Protein AF-A0A0G0FCS0-F1 (afdb_monomer)

Organism: NCBI:txid1618417

Radius of gyration: 14.49 Å; Cα contacts (8 Å, |Δi|>4): 51; chains: 1; bounding box: 33×32×36 Å

pLDDT: mean 86.74, std 11.94, range [39.34, 96.75]

Sequence (100 aa):
MFHLLLFLIFGIKLKEISTVSLWRKYVLDTLEITAYPRSVMILPELVYKSIKKNYKFIQVPIGWEERKAGEAKGRVDILLILITIFNMIKFRLSLTGSKV

Solvent-accessible surface area (backbone atoms only — not comparable to full-atom values): 6732 Å² total; per-residue (Å²): 109,71,65,57,51,40,28,75,73,71,65,47,83,68,92,75,83,88,76,92,85,88,77,61,67,70,62,57,78,74,51,91,82,83,50,58,87,81,32,82,35,54,61,58,51,53,52,50,53,36,51,76,70,67,56,88,85,84,87,76,92,73,82,91,71,83,72,93,66,80,80,73,92,76,81,83,53,69,64,47,51,52,47,28,53,51,49,51,52,52,51,53,51,52,61,68,69,52,70,129

Secondary structure (DSSP, 8-state):
-HHHHHHHHH----S--SS-----HHHHHT------TTSTTHHHHHHHHHHHTT-------------SS---TTSS-HHHHHHHHHHHHHHHHHHHHS--

Structure (mmCIF, N/CA/C/O backbone):
data_AF-A0A0G0FCS0-F1
#
_entry.id   AF-A0A0G0FCS0-F1
#
loop_
_atom_site.group_PDB
_atom_site.id
_atom_site.type_symbol
_atom_site.label_atom_id
_atom_site.label_alt_id
_atom_site.label_comp_id
_atom_site.label_asym_id
_atom_site.label_entity_id
_atom_site.label_seq_id
_atom_site.pdbx_PDB_ins_code
_atom_site.Cartn_x
_atom_site.Cartn_y
_atom_site.Cartn_z
_atom_site.occupancy
_atom_site.B_iso_or_equiv
_atom_site.auth_seq_id
_atom_site.auth_comp_id
_atom_site.auth_asym_id
_atom_site.auth_atom_id
_atom_site.pdbx_PDB_model_num
ATOM 1 N N . MET A 1 1 ? 16.266 -3.957 1.663 1.00 77.69 1 MET A N 1
ATOM 2 C CA . MET A 1 1 ? 16.071 -2.616 2.268 1.00 77.69 1 MET A CA 1
ATOM 3 C C . MET A 1 1 ? 14.600 -2.207 2.320 1.00 77.69 1 MET A C 1
ATOM 5 O O . MET A 1 1 ? 14.122 -1.921 3.405 1.00 77.69 1 MET A O 1
ATOM 9 N N . PHE A 1 2 ? 13.864 -2.208 1.201 1.00 87.06 2 PHE A N 1
ATOM 10 C CA . PHE A 1 2 ? 12.459 -1.768 1.160 1.00 87.06 2 PHE A CA 1
ATOM 11 C C . PHE A 1 2 ? 11.543 -2.481 2.175 1.00 87.06 2 PHE A C 1
ATOM 13 O O . PHE A 1 2 ? 10.932 -1.820 3.006 1.00 87.06 2 PHE A O 1
ATOM 20 N N . HIS A 1 3 ? 11.515 -3.817 2.201 1.00 90.88 3 HIS A N 1
ATOM 21 C CA . HIS A 1 3 ? 10.680 -4.581 3.146 1.00 90.88 3 HIS A CA 1
ATOM 22 C C . HIS A 1 3 ? 11.075 -4.381 4.607 1.00 90.88 3 HIS A C 1
ATOM 24 O O . HIS A 1 3 ? 10.212 -4.396 5.477 1.00 90.88 3 HIS A O 1
ATOM 30 N N . LEU A 1 4 ? 12.360 -4.128 4.877 1.00 91.62 4 LEU A N 1
ATOM 31 C CA . LEU A 1 4 ? 12.822 -3.774 6.218 1.00 91.62 4 LEU A CA 1
ATOM 32 C C . LEU A 1 4 ? 12.208 -2.441 6.667 1.00 91.62 4 LEU A C 1
ATOM 34 O O . LEU A 1 4 ? 11.701 -2.355 7.779 1.00 91.62 4 LEU A O 1
ATOM 38 N N . LEU A 1 5 ? 12.180 -1.427 5.794 1.00 92.50 5 LEU A N 1
ATOM 39 C CA . LEU A 1 5 ? 11.512 -0.155 6.090 1.00 92.50 5 LEU A CA 1
ATOM 40 C C . LEU A 1 5 ? 10.013 -0.353 6.330 1.00 92.50 5 LEU A C 1
ATOM 42 O O . LEU A 1 5 ? 9.467 0.216 7.269 1.00 92.50 5 LEU A O 1
ATOM 46 N N . LEU A 1 6 ? 9.349 -1.199 5.541 1.00 94.12 6 LEU A N 1
ATOM 47 C CA . LEU A 1 6 ? 7.931 -1.501 5.744 1.00 94.12 6 LEU A CA 1
ATOM 48 C C . LEU A 1 6 ? 7.657 -2.208 7.073 1.00 94.12 6 LEU A C 1
ATOM 50 O O . LEU A 1 6 ? 6.667 -1.909 7.742 1.00 94.12 6 LEU A O 1
ATOM 54 N N . PHE A 1 7 ? 8.540 -3.117 7.478 1.00 95.19 7 PHE A N 1
ATOM 55 C CA . PHE A 1 7 ? 8.463 -3.755 8.783 1.00 95.19 7 PHE A CA 1
ATOM 56 C C . PHE A 1 7 ? 8.644 -2.734 9.913 1.00 95.19 7 PHE A C 1
ATOM 58 O O . PHE A 1 7 ? 7.798 -2.659 10.800 1.00 95.19 7 PHE A O 1
ATOM 65 N N . LEU A 1 8 ? 9.687 -1.901 9.855 1.00 94.19 8 LEU A N 1
ATOM 66 C CA . LEU A 1 8 ? 9.987 -0.919 10.902 1.00 94.19 8 LEU A CA 1
ATOM 67 C C . LEU A 1 8 ? 8.917 0.180 11.003 1.00 94.19 8 LEU A C 1
ATOM 69 O O . LEU A 1 8 ? 8.486 0.530 12.099 1.00 94.19 8 LEU A O 1
ATOM 73 N N . ILE A 1 9 ? 8.464 0.714 9.865 1.00 93.69 9 ILE A N 1
ATOM 74 C CA . ILE A 1 9 ? 7.549 1.863 9.817 1.00 93.69 9 ILE A CA 1
ATOM 75 C C . ILE A 1 9 ? 6.091 1.432 9.930 1.00 93.69 9 ILE A C 1
ATOM 77 O O . ILE A 1 9 ? 5.294 2.186 10.476 1.00 93.69 9 ILE A O 1
ATOM 81 N N . PHE A 1 10 ? 5.696 0.259 9.434 1.00 94.38 10 PHE A N 1
ATOM 82 C CA . PHE A 1 10 ? 4.283 -0.141 9.368 1.00 94.38 10 PHE A CA 1
ATOM 83 C C . PHE A 1 10 ? 3.970 -1.459 10.082 1.00 94.38 10 PHE A C 1
ATOM 85 O O . PHE A 1 10 ? 2.795 -1.791 10.237 1.00 94.38 10 PHE A O 1
ATOM 92 N N . GLY A 1 11 ? 4.981 -2.203 10.539 1.00 94.56 11 GLY A N 1
ATOM 93 C CA . GLY A 1 11 ? 4.793 -3.521 11.150 1.00 94.56 11 GLY A CA 1
ATOM 94 C C . GLY A 1 11 ? 4.381 -4.604 10.149 1.00 94.56 11 GLY A C 1
ATOM 95 O O . GLY A 1 11 ? 3.841 -5.633 10.556 1.00 94.56 11 GLY A O 1
ATOM 96 N N . ILE A 1 12 ? 4.592 -4.388 8.845 1.00 94.94 12 ILE A N 1
ATOM 97 C CA . ILE A 1 12 ? 4.242 -5.362 7.803 1.00 94.94 12 ILE A CA 1
ATOM 98 C C . ILE A 1 12 ? 5.231 -6.531 7.874 1.00 94.94 12 ILE A C 1
ATOM 100 O O . ILE A 1 12 ? 6.422 -6.359 7.636 1.00 94.94 12 ILE A O 1
ATOM 104 N N . LYS A 1 13 ? 4.728 -7.729 8.198 1.00 94.38 13 LYS A N 1
ATOM 105 C CA . LYS A 1 13 ? 5.525 -8.964 8.360 1.00 94.38 13 LYS A CA 1
ATOM 106 C C . LYS A 1 13 ? 5.510 -9.882 7.128 1.00 94.38 13 LYS A C 1
ATOM 108 O O . LYS A 1 13 ? 5.915 -11.039 7.215 1.00 94.38 13 LYS A O 1
ATOM 113 N N . LEU A 1 14 ? 4.995 -9.404 5.996 1.00 92.50 14 LEU A N 1
ATOM 114 C CA . LEU A 1 14 ? 5.002 -10.159 4.743 1.00 92.50 14 LEU A CA 1
ATOM 115 C C . LEU A 1 14 ? 6.427 -10.200 4.179 1.00 92.50 14 LEU A C 1
ATOM 117 O O . LEU A 1 14 ? 7.096 -9.171 4.117 1.00 92.50 14 LEU A O 1
ATOM 121 N N . LYS A 1 15 ? 6.880 -11.391 3.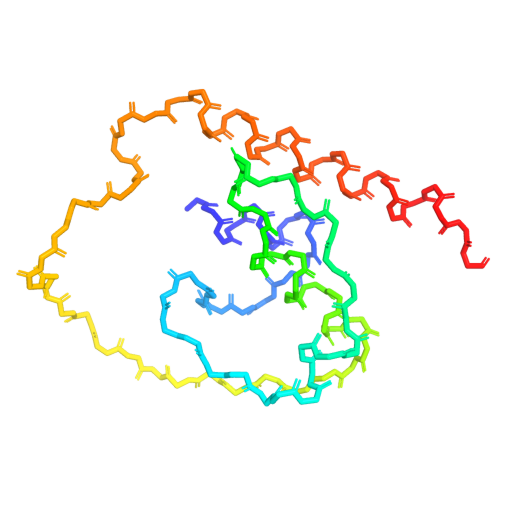777 1.00 90.00 15 LYS A N 1
ATOM 122 C CA . LYS A 1 15 ? 8.229 -11.638 3.250 1.00 90.00 15 LYS A CA 1
ATOM 123 C C . LYS A 1 15 ? 8.462 -10.901 1.936 1.00 90.00 15 LYS A C 1
ATOM 125 O O . LYS A 1 15 ? 9.546 -10.379 1.720 1.00 90.00 15 LYS A O 1
ATOM 130 N N . GLU A 1 16 ? 7.442 -10.850 1.083 1.00 88.75 16 GLU A N 1
ATOM 131 C CA . GLU A 1 16 ? 7.489 -10.198 -0.221 1.00 88.75 16 GLU A CA 1
ATOM 132 C C . GLU A 1 16 ? 6.121 -9.578 -0.552 1.00 88.75 16 GLU A C 1
ATOM 134 O O . GLU A 1 16 ? 5.086 -10.189 -0.292 1.00 88.75 16 GLU A O 1
ATOM 139 N N . ILE A 1 17 ? 6.116 -8.360 -1.104 1.00 89.62 17 ILE A N 1
ATOM 140 C CA . ILE A 1 17 ? 4.904 -7.634 -1.538 1.00 89.62 17 ILE A CA 1
ATOM 141 C C . ILE A 1 17 ? 5.091 -6.861 -2.858 1.00 89.62 17 ILE A C 1
ATOM 143 O O . ILE A 1 17 ? 4.159 -6.229 -3.342 1.00 89.62 17 ILE A O 1
ATOM 147 N N . SER A 1 18 ? 6.305 -6.852 -3.408 1.00 84.56 18 SER A N 1
ATOM 148 C CA . SER A 1 18 ? 6.773 -6.015 -4.521 1.00 84.56 18 SER A CA 1
ATOM 149 C C . SER A 1 18 ? 7.040 -6.807 -5.808 1.00 84.56 18 SER A C 1
ATOM 151 O O . SER A 1 18 ? 7.635 -6.287 -6.751 1.00 84.56 18 SER A O 1
ATOM 153 N N . THR A 1 19 ? 6.597 -8.065 -5.847 1.00 81.81 19 THR A N 1
ATOM 154 C CA . THR A 1 19 ? 6.709 -8.965 -6.999 1.00 81.81 19 THR A CA 1
ATOM 155 C C . THR A 1 19 ? 5.319 -9.270 -7.567 1.00 81.81 19 THR A C 1
ATOM 157 O O . THR A 1 19 ? 4.626 -8.366 -8.031 1.00 81.81 19 THR A O 1
ATOM 160 N N . VAL A 1 20 ? 4.897 -10.532 -7.533 1.00 84.50 20 VAL A N 1
ATOM 161 C CA . VAL A 1 20 ? 3.600 -10.999 -8.010 1.00 84.50 20 VAL A CA 1
ATOM 162 C C . VAL A 1 20 ? 2.628 -10.996 -6.839 1.00 84.50 20 VAL A C 1
ATOM 164 O O . VAL A 1 20 ? 2.902 -11.568 -5.786 1.00 84.50 20 VAL A O 1
ATOM 167 N N . SER A 1 21 ? 1.474 -10.361 -7.023 1.00 91.00 21 SER A N 1
ATOM 168 C CA . SER A 1 21 ? 0.388 -10.404 -6.049 1.00 91.00 21 SER A CA 1
ATOM 169 C C . SER A 1 21 ? -0.946 -10.583 -6.758 1.00 91.00 21 SER A C 1
ATOM 171 O O . SER A 1 21 ? -1.165 -10.057 -7.848 1.00 91.00 21 SER A O 1
ATOM 173 N N . LEU A 1 22 ? -1.830 -11.353 -6.131 1.00 93.69 22 LEU A N 1
ATOM 174 C CA . LEU A 1 22 ? -3.202 -11.542 -6.574 1.00 93.69 22 LEU A CA 1
ATOM 1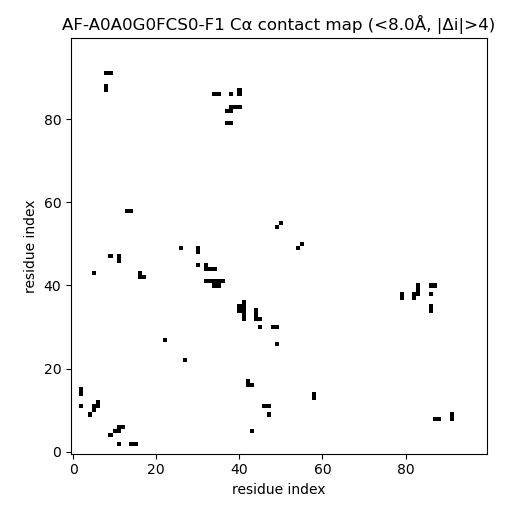75 C C . LEU A 1 22 ? -4.123 -10.979 -5.504 1.00 93.69 22 LEU A C 1
ATOM 177 O O . LEU A 1 22 ? -4.020 -11.330 -4.328 1.00 93.69 22 LEU A O 1
ATOM 181 N N . TRP A 1 23 ? -5.034 -10.115 -5.932 1.00 94.94 23 TRP A N 1
ATOM 182 C CA . TRP A 1 23 ? -5.987 -9.451 -5.060 1.00 94.94 23 TRP A CA 1
ATOM 183 C C . TRP A 1 23 ? -7.396 -9.820 -5.484 1.00 94.94 23 TRP A C 1
ATOM 185 O O . TRP A 1 23 ? -7.724 -9.847 -6.670 1.00 94.94 23 TRP A O 1
ATOM 195 N N . ARG A 1 24 ? -8.258 -10.087 -4.503 1.00 96.06 24 ARG A N 1
ATOM 196 C CA . ARG A 1 24 ? -9.690 -10.194 -4.779 1.00 96.06 24 ARG A CA 1
ATOM 197 C C . ARG A 1 24 ? -10.216 -8.800 -5.097 1.00 96.06 24 ARG A C 1
ATOM 199 O O . ARG A 1 24 ? -9.923 -7.865 -4.358 1.00 96.06 24 ARG A O 1
ATOM 206 N N . LYS A 1 25 ? -11.026 -8.679 -6.150 1.00 96.00 25 LYS A N 1
ATOM 207 C CA . LYS A 1 25 ? -11.554 -7.388 -6.612 1.00 96.00 25 LYS A CA 1
ATOM 208 C C . LYS A 1 25 ? -12.217 -6.582 -5.487 1.00 96.00 25 LYS A C 1
ATOM 210 O O . LYS A 1 25 ? -11.862 -5.430 -5.286 1.00 96.00 25 LYS A O 1
ATOM 215 N N . TYR A 1 26 ? -13.053 -7.221 -4.666 1.00 95.88 26 TYR A N 1
ATOM 216 C CA . TYR A 1 26 ? -13.722 -6.540 -3.550 1.00 95.88 26 TYR A CA 1
ATOM 217 C C . TYR A 1 26 ? -12.752 -5.947 -2.508 1.00 95.88 26 TYR A C 1
ATOM 219 O O . TYR A 1 26 ? -13.089 -4.985 -1.825 1.00 95.88 26 TYR A O 1
ATOM 227 N N . VAL A 1 27 ? -11.542 -6.501 -2.348 1.00 95.31 27 VAL A N 1
ATOM 228 C CA . VAL A 1 27 ? -10.540 -5.923 -1.438 1.00 95.31 27 VAL A CA 1
ATOM 229 C C . VAL A 1 27 ? -10.071 -4.580 -1.985 1.00 95.31 27 VAL A C 1
ATOM 231 O O . VAL A 1 27 ? -9.978 -3.622 -1.227 1.00 95.31 27 VAL A O 1
ATOM 234 N N . LEU A 1 28 ? -9.836 -4.501 -3.296 1.00 94.94 28 LEU A N 1
ATOM 235 C CA . LEU A 1 28 ? -9.428 -3.269 -3.968 1.00 94.94 28 LEU A CA 1
ATOM 236 C C . LEU A 1 28 ? -10.550 -2.225 -3.933 1.00 94.94 28 LEU A C 1
ATOM 238 O O . LEU A 1 28 ? -10.304 -1.084 -3.563 1.00 94.94 28 LEU A O 1
ATOM 242 N N . ASP A 1 29 ? -11.787 -2.638 -4.217 1.00 95.19 29 ASP A N 1
ATOM 243 C CA . ASP A 1 29 ? -12.946 -1.735 -4.269 1.00 95.19 29 ASP A CA 1
ATOM 244 C C . ASP A 1 29 ? -13.300 -1.130 -2.893 1.00 95.19 29 ASP A C 1
ATOM 246 O O . ASP A 1 29 ? -13.944 -0.089 -2.809 1.00 95.19 29 ASP A O 1
ATOM 250 N N . THR A 1 30 ? -12.880 -1.767 -1.793 1.00 94.81 30 THR A N 1
ATOM 251 C CA . THR A 1 30 ? -13.176 -1.308 -0.420 1.00 94.81 30 THR A CA 1
ATOM 252 C C . THR A 1 30 ? -12.084 -0.432 0.192 1.00 94.81 30 THR A C 1
ATOM 254 O O . THR A 1 30 ? -12.219 -0.009 1.349 1.00 94.81 30 THR A O 1
ATOM 257 N N . LEU A 1 31 ? -10.980 -0.201 -0.518 1.00 93.75 31 LEU A N 1
ATOM 258 C CA . LEU A 1 31 ? -9.810 0.499 -0.005 1.00 93.75 31 LEU A CA 1
ATOM 259 C C . LEU A 1 31 ? -9.504 1.715 -0.869 1.00 93.75 31 LEU A C 1
ATOM 261 O O . LEU A 1 31 ? -9.036 1.599 -1.994 1.00 93.75 31 LEU A O 1
ATOM 265 N N . GLU A 1 32 ? -9.698 2.899 -0.300 1.00 93.44 32 GLU A N 1
ATOM 266 C CA . GLU A 1 32 ? -9.218 4.126 -0.920 1.00 93.44 32 GLU A CA 1
ATOM 267 C C . GLU A 1 32 ? -7.695 4.213 -0.771 1.00 93.44 32 GLU A C 1
ATOM 269 O O . GLU A 1 32 ? -7.172 4.077 0.341 1.00 93.44 32 GLU A O 1
ATOM 274 N N . ILE A 1 33 ? -6.983 4.438 -1.875 1.00 92.94 33 ILE A N 1
ATOM 275 C CA . ILE A 1 33 ? -5.528 4.614 -1.898 1.00 92.94 33 ILE A CA 1
ATOM 276 C C . ILE A 1 33 ? -5.214 6.073 -2.206 1.00 92.94 33 ILE A C 1
ATOM 278 O O . ILE A 1 33 ? -5.600 6.600 -3.243 1.00 92.94 33 ILE A O 1
ATOM 282 N N . THR A 1 34 ? -4.476 6.702 -1.299 1.00 91.88 34 THR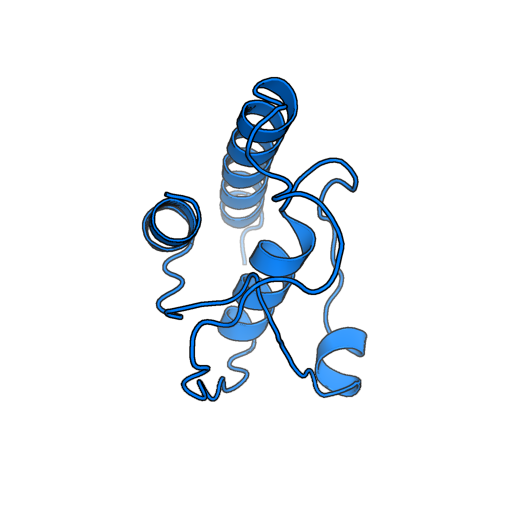 A N 1
ATOM 283 C CA . THR A 1 34 ? -4.097 8.123 -1.349 1.00 91.88 34 THR A CA 1
ATOM 284 C C . THR A 1 34 ? -2.607 8.323 -1.643 1.00 91.88 34 THR A C 1
ATOM 286 O O . THR A 1 34 ? -2.097 9.445 -1.602 1.00 91.88 34 THR A O 1
ATOM 289 N N . ALA A 1 35 ? -1.898 7.231 -1.940 1.00 89.88 35 ALA A N 1
ATOM 290 C CA . ALA A 1 35 ? -0.467 7.209 -2.178 1.00 89.88 35 ALA A CA 1
ATOM 291 C C . ALA A 1 35 ? -0.071 8.175 -3.295 1.00 89.88 35 ALA A C 1
ATOM 293 O O . ALA A 1 35 ? -0.678 8.215 -4.366 1.00 89.88 35 ALA A O 1
ATOM 294 N N . TYR A 1 36 ? 1.022 8.904 -3.072 1.00 85.44 36 TYR A N 1
ATOM 295 C CA . TYR A 1 36 ? 1.561 9.804 -4.078 1.00 85.44 36 TYR A CA 1
ATOM 296 C C . TYR A 1 36 ? 2.021 9.013 -5.324 1.00 85.44 36 TYR A C 1
ATOM 298 O O . TYR A 1 36 ? 2.888 8.141 -5.183 1.00 85.44 36 TYR A O 1
ATOM 306 N N . PRO A 1 37 ? 1.521 9.318 -6.542 1.00 79.88 37 PRO A N 1
ATOM 307 C CA . PRO A 1 37 ? 1.759 8.494 -7.735 1.00 79.88 37 PRO A CA 1
ATOM 308 C C . PRO A 1 37 ? 3.227 8.336 -8.151 1.00 79.88 37 PRO A C 1
ATOM 310 O O . PRO A 1 37 ? 3.581 7.344 -8.779 1.00 79.88 37 PRO A O 1
ATOM 313 N N . ARG A 1 38 ? 4.101 9.293 -7.800 1.00 80.94 38 ARG A N 1
ATOM 314 C CA . ARG A 1 38 ? 5.547 9.229 -8.100 1.00 80.94 38 ARG A CA 1
ATOM 315 C C . ARG A 1 38 ? 6.373 8.632 -6.956 1.00 80.94 38 ARG A C 1
ATOM 317 O O . ARG A 1 38 ? 7.552 8.934 -6.815 1.00 80.94 38 ARG A O 1
ATOM 324 N N . SER A 1 39 ? 5.751 7.825 -6.105 1.00 84.00 39 SER A N 1
ATOM 325 C CA . SER A 1 39 ? 6.420 7.091 -5.032 1.00 84.00 39 SER A CA 1
ATOM 326 C C . SER A 1 39 ? 6.059 5.613 -5.100 1.00 84.00 39 SER A C 1
ATOM 328 O O . SER A 1 39 ? 5.030 5.233 -5.658 1.00 84.00 39 SER A O 1
ATOM 330 N N . VAL A 1 40 ? 6.870 4.761 -4.477 1.00 88.50 40 VAL A N 1
ATOM 331 C CA . VAL A 1 40 ? 6.606 3.314 -4.423 1.00 88.50 40 VAL A CA 1
ATOM 332 C C . VAL A 1 40 ? 5.660 2.972 -3.254 1.00 88.50 40 VAL A C 1
ATOM 334 O O . VAL A 1 40 ? 5.878 2.008 -2.528 1.00 88.50 40 VAL A O 1
ATOM 337 N N . MET A 1 41 ? 4.621 3.789 -3.028 1.00 92.44 41 MET A N 1
ATOM 338 C CA . MET A 1 41 ? 3.742 3.701 -1.846 1.00 92.44 41 MET A CA 1
ATOM 339 C C . MET A 1 41 ? 2.380 3.056 -2.082 1.00 92.44 41 MET A C 1
ATOM 341 O O . MET A 1 41 ? 1.748 2.655 -1.109 1.00 92.44 41 MET A O 1
ATOM 345 N N . ILE A 1 42 ? 1.946 2.893 -3.335 1.00 92.31 42 ILE A N 1
ATOM 346 C CA . ILE A 1 42 ? 0.631 2.311 -3.652 1.00 92.31 42 ILE A CA 1
ATOM 347 C C . ILE A 1 42 ? 0.471 0.927 -3.002 1.00 92.31 42 ILE A C 1
ATOM 349 O O . ILE A 1 42 ? -0.483 0.694 -2.263 1.00 92.31 42 ILE A O 1
ATOM 353 N N . LEU A 1 43 ? 1.430 0.019 -3.226 1.00 92.12 43 LEU A N 1
ATOM 354 C CA . LEU A 1 43 ? 1.396 -1.332 -2.653 1.00 92.12 43 LEU A CA 1
ATOM 355 C C . LEU A 1 43 ? 1.566 -1.339 -1.121 1.00 92.12 43 LEU A C 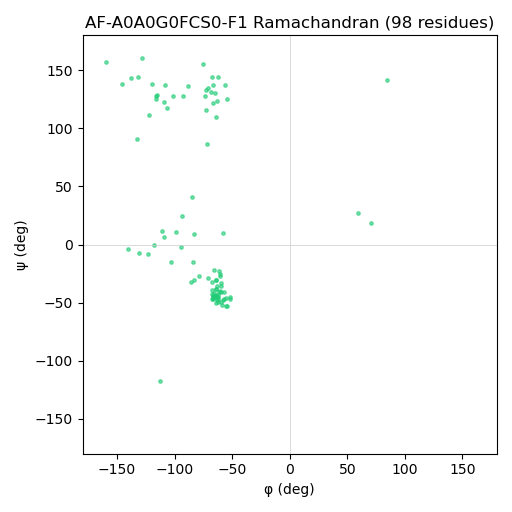1
ATOM 357 O O . LEU A 1 43 ? 0.760 -1.993 -0.459 1.00 92.12 43 LEU A O 1
ATOM 361 N N . PRO A 1 44 ? 2.540 -0.620 -0.524 1.00 93.81 44 PRO A N 1
ATOM 362 C CA . PRO A 1 44 ? 2.622 -0.471 0.929 1.00 93.81 44 PRO A CA 1
ATOM 363 C C . PRO A 1 44 ? 1.332 0.007 1.597 1.00 93.81 44 PRO A C 1
ATOM 365 O O . PRO A 1 44 ? 0.915 -0.578 2.596 1.00 93.81 44 PRO A O 1
ATOM 368 N N . GLU A 1 45 ? 0.691 1.041 1.050 1.00 95.12 45 GLU A N 1
ATOM 369 C CA . GLU A 1 45 ? -0.556 1.583 1.592 1.00 95.12 45 GLU A CA 1
ATOM 370 C C . GLU A 1 45 ? -1.696 0.570 1.475 1.00 95.12 45 GLU A C 1
ATOM 372 O O . GLU A 1 45 ? -2.400 0.327 2.458 1.00 95.12 45 GLU A O 1
ATOM 377 N N . LEU A 1 46 ? -1.833 -0.075 0.311 1.00 95.38 46 LEU A N 1
ATOM 378 C CA . LEU A 1 46 ? -2.828 -1.120 0.084 1.00 95.38 46 LEU A CA 1
ATOM 379 C C . LEU A 1 46 ? -2.666 -2.277 1.078 1.00 95.38 46 LEU A C 1
ATOM 381 O O . LEU A 1 46 ? -3.640 -2.690 1.711 1.00 95.38 46 LEU A O 1
ATOM 385 N N . VAL A 1 47 ? -1.438 -2.773 1.261 1.00 95.81 47 VAL A N 1
ATOM 386 C CA . VAL A 1 47 ? -1.128 -3.854 2.209 1.00 95.81 47 VAL A CA 1
ATOM 387 C C . VAL A 1 47 ? -1.414 -3.419 3.641 1.00 95.81 47 VAL A C 1
ATOM 389 O O . VAL A 1 47 ? -2.084 -4.143 4.376 1.00 95.81 47 VAL A O 1
ATOM 392 N N . TYR A 1 48 ? -0.956 -2.232 4.039 1.00 95.81 48 TYR A N 1
ATOM 393 C CA . TYR A 1 48 ? -1.183 -1.717 5.385 1.00 95.81 48 TYR A CA 1
ATOM 394 C C . TYR A 1 48 ? -2.676 -1.601 5.706 1.00 95.81 48 TYR A C 1
ATOM 396 O O . TYR A 1 48 ? -3.139 -2.147 6.710 1.00 95.81 48 TYR A O 1
ATOM 404 N N . LYS A 1 49 ? -3.446 -0.936 4.836 1.00 95.94 49 LYS A N 1
ATOM 405 C CA . LYS A 1 49 ? -4.893 -0.765 5.019 1.00 95.94 49 LYS A CA 1
ATOM 406 C C . LYS A 1 49 ? -5.621 -2.109 5.005 1.00 95.94 49 LYS A C 1
ATOM 408 O O . LYS A 1 49 ? -6.538 -2.312 5.798 1.00 95.94 49 LYS A O 1
ATOM 413 N N . SER A 1 50 ? -5.168 -3.056 4.186 1.00 96.44 50 SER A N 1
ATOM 414 C CA . SER A 1 50 ? -5.718 -4.412 4.168 1.00 96.44 50 SER A CA 1
ATOM 415 C C . SER A 1 50 ? -5.500 -5.156 5.486 1.00 96.44 50 SER A C 1
ATOM 417 O O . SER A 1 50 ? -6.432 -5.773 5.999 1.00 96.44 50 SER A O 1
ATOM 419 N N . ILE A 1 51 ? -4.300 -5.054 6.073 1.00 95.75 51 ILE A N 1
ATOM 420 C CA . ILE A 1 51 ? -4.000 -5.616 7.399 1.00 95.75 51 ILE A CA 1
ATOM 421 C C . ILE A 1 51 ? -4.885 -4.960 8.463 1.00 95.75 51 ILE A C 1
ATOM 423 O O . ILE A 1 51 ? -5.446 -5.657 9.303 1.00 95.75 51 ILE A O 1
ATOM 427 N N . LYS A 1 52 ? -5.065 -3.634 8.414 1.00 94.94 52 LYS A N 1
ATOM 428 C CA . LYS A 1 52 ? -5.939 -2.915 9.355 1.00 94.94 52 LYS A CA 1
ATOM 429 C C . LYS A 1 52 ? -7.412 -3.301 9.241 1.00 94.94 52 LYS A C 1
ATOM 431 O O . LYS A 1 52 ? -8.099 -3.307 10.255 1.00 94.94 52 LYS A O 1
ATOM 436 N N . LYS A 1 53 ? -7.877 -3.689 8.050 1.00 95.69 53 LYS A N 1
ATOM 437 C CA . LYS A 1 53 ? -9.209 -4.281 7.837 1.00 95.69 53 LYS A CA 1
ATOM 438 C C . LYS A 1 53 ? -9.273 -5.792 8.118 1.00 95.69 53 LYS A C 1
ATOM 440 O O . LYS A 1 53 ? -10.292 -6.411 7.835 1.00 95.69 53 LYS A O 1
ATOM 445 N N . ASN A 1 54 ? -8.221 -6.392 8.684 1.00 95.62 54 ASN A N 1
ATOM 446 C CA . ASN A 1 54 ? -8.133 -7.821 9.004 1.00 95.62 54 ASN A CA 1
ATOM 447 C C . ASN A 1 54 ? -8.287 -8.762 7.791 1.00 95.62 54 ASN A C 1
ATOM 449 O O . ASN A 1 54 ? -8.688 -9.920 7.942 1.00 95.62 54 ASN A O 1
ATOM 453 N N . TYR A 1 55 ? -7.945 -8.304 6.580 1.00 96.75 55 TYR A N 1
ATOM 454 C CA . TYR A 1 55 ? -7.870 -9.204 5.431 1.00 96.75 55 TYR A CA 1
ATOM 455 C C . TYR A 1 55 ? -6.720 -10.204 5.597 1.00 96.75 55 TYR A C 1
ATOM 457 O O . TYR A 1 55 ? -5.649 -9.890 6.121 1.00 96.75 55 TYR A O 1
ATOM 465 N 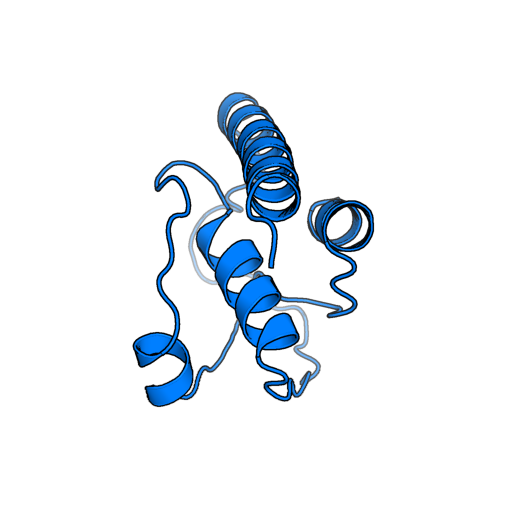N . LYS A 1 56 ? -6.948 -11.435 5.130 1.00 95.00 56 LYS A N 1
ATOM 466 C CA . LYS A 1 56 ? -5.977 -12.528 5.223 1.00 95.00 56 LYS A CA 1
ATOM 467 C C . LYS A 1 56 ? -5.042 -12.526 4.020 1.00 95.00 56 LYS A C 1
ATOM 469 O O . LYS A 1 56 ? -5.489 -12.420 2.881 1.00 95.00 56 LYS A O 1
ATOM 474 N N . PHE A 1 57 ? -3.757 -12.727 4.290 1.00 95.12 57 PHE A N 1
ATOM 475 C CA . PHE A 1 57 ? -2.718 -12.879 3.278 1.00 95.12 57 PHE A CA 1
ATOM 476 C C . PHE A 1 57 ? -2.238 -14.326 3.225 1.00 95.12 57 PHE A C 1
ATOM 478 O O . PHE A 1 57 ? -2.010 -14.946 4.263 1.00 95.12 57 PHE A O 1
ATOM 485 N N . ILE A 1 58 ? -2.047 -14.841 2.013 1.00 94.56 58 ILE A N 1
ATOM 486 C CA . ILE A 1 58 ? -1.403 -16.130 1.755 1.00 94.56 58 ILE A CA 1
ATOM 487 C C . ILE A 1 58 ? -0.111 -15.837 1.000 1.00 94.56 58 ILE A C 1
ATOM 489 O O . ILE A 1 58 ? -0.123 -15.103 0.015 1.00 94.56 58 ILE A O 1
ATOM 493 N N . GLN A 1 59 ? 1.002 -16.385 1.484 1.00 92.81 59 GLN A N 1
ATOM 494 C CA . GLN A 1 59 ? 2.314 -16.224 0.864 1.00 92.81 59 GLN A CA 1
ATOM 495 C C . GLN A 1 59 ? 2.693 -17.529 0.179 1.00 92.81 59 GLN A C 1
ATOM 497 O O . GLN A 1 59 ? 2.839 -18.556 0.839 1.00 92.81 59 GLN A O 1
ATOM 502 N N . VAL A 1 60 ? 2.846 -17.473 -1.138 1.00 90.75 60 VAL A N 1
ATOM 503 C CA . VAL A 1 60 ? 3.299 -18.603 -1.946 1.00 90.75 60 VAL A CA 1
ATOM 504 C C . VAL A 1 60 ? 4.777 -18.377 -2.262 1.00 90.75 60 VAL A C 1
ATOM 506 O O . VAL A 1 60 ? 5.123 -17.280 -2.703 1.00 90.75 60 VAL A O 1
ATOM 509 N N . PRO A 1 61 ? 5.668 -19.350 -2.004 1.00 86.50 61 PRO A N 1
ATOM 510 C CA . PRO A 1 61 ? 7.064 -19.223 -2.394 1.00 86.50 61 PRO A CA 1
ATOM 511 C C . PRO A 1 61 ? 7.160 -19.178 -3.920 1.00 86.50 61 PRO A C 1
ATOM 513 O O . PRO A 1 61 ? 6.589 -20.019 -4.610 1.00 86.50 61 PRO A O 1
ATOM 516 N N . ILE A 1 62 ? 7.884 -18.191 -4.437 1.00 82.19 62 ILE A N 1
ATOM 517 C CA . ILE A 1 62 ? 8.171 -18.052 -5.863 1.00 82.19 62 ILE A CA 1
ATOM 518 C C . ILE A 1 62 ? 9.682 -18.198 -6.015 1.00 82.19 62 ILE A C 1
ATOM 520 O O . ILE A 1 62 ? 10.439 -17.502 -5.335 1.00 82.19 62 ILE A O 1
ATOM 524 N N . GLY A 1 63 ? 10.108 -19.134 -6.864 1.00 83.12 63 GLY A N 1
ATOM 525 C CA . GLY A 1 63 ? 11.512 -19.270 -7.241 1.00 83.12 63 GLY A CA 1
ATOM 526 C C . GLY A 1 63 ? 11.993 -18.006 -7.947 1.00 83.12 63 GLY A C 1
ATOM 527 O O . GLY A 1 63 ? 1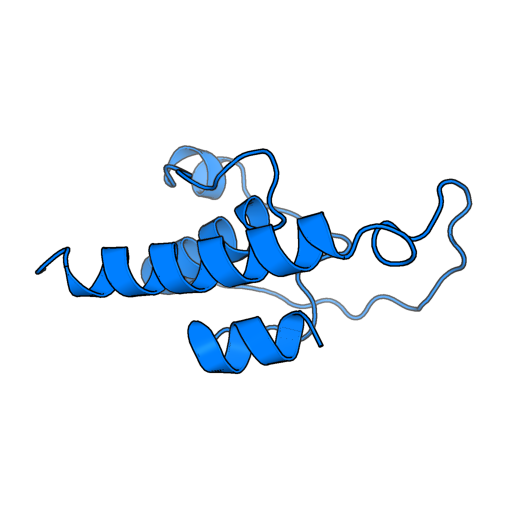1.230 -17.357 -8.662 1.00 83.12 63 GLY A O 1
ATOM 528 N N . TRP A 1 64 ? 13.245 -17.625 -7.714 1.00 81.06 64 TRP A N 1
ATOM 529 C CA . TRP A 1 64 ? 13.829 -16.531 -8.475 1.00 81.06 64 TRP A CA 1
ATOM 530 C C . TRP A 1 64 ? 14.013 -16.973 -9.927 1.00 81.06 64 TRP A C 1
ATOM 532 O O . TRP A 1 64 ? 14.559 -18.040 -10.184 1.00 81.06 64 TRP A O 1
ATOM 542 N N . GLU A 1 65 ? 13.567 -16.131 -10.849 1.00 80.25 65 GLU A N 1
ATOM 543 C CA . GLU A 1 65 ? 13.706 -16.312 -12.289 1.00 80.25 65 GLU A CA 1
ATOM 544 C C . GLU A 1 65 ? 14.238 -15.006 -12.871 1.00 80.25 65 GLU A C 1
ATOM 546 O O . GLU A 1 65 ? 13.880 -13.909 -12.411 1.00 80.25 65 GLU A O 1
ATOM 551 N N . GLU A 1 66 ? 15.084 -15.106 -13.891 1.00 79.25 66 GLU A N 1
ATOM 552 C CA . GLU A 1 66 ? 15.592 -13.924 -14.570 1.00 79.25 66 GLU A CA 1
ATOM 553 C C . GLU A 1 66 ? 14.448 -13.211 -15.305 1.00 79.25 66 GLU A C 1
ATOM 555 O O . GLU A 1 66 ? 13.568 -13.822 -15.923 1.00 79.25 66 GLU A O 1
ATOM 560 N N . ARG A 1 67 ? 14.417 -11.877 -15.218 1.00 76.31 67 ARG A N 1
ATOM 561 C CA . ARG A 1 67 ? 13.393 -11.104 -15.919 1.00 76.31 67 ARG A CA 1
ATOM 562 C C . ARG A 1 67 ? 13.610 -11.243 -17.420 1.00 76.31 67 ARG A C 1
ATOM 564 O O . ARG A 1 67 ? 14.626 -10.800 -17.936 1.00 76.31 67 ARG A O 1
ATOM 571 N N . LYS A 1 68 ? 12.596 -11.744 -18.130 1.00 78.25 68 LYS A N 1
ATOM 572 C CA . LYS A 1 68 ? 12.600 -11.804 -19.603 1.00 78.25 68 LYS A CA 1
ATOM 573 C C . LYS A 1 68 ? 12.698 -10.423 -20.268 1.00 78.25 68 LYS A C 1
ATOM 575 O O . LYS A 1 68 ? 13.089 -10.342 -21.425 1.00 78.25 68 LYS A O 1
ATOM 580 N N . ALA A 1 69 ? 12.307 -9.353 -19.566 1.00 77.12 69 ALA A N 1
ATOM 581 C CA . ALA A 1 69 ? 12.376 -7.976 -20.048 1.00 77.12 69 ALA A CA 1
ATOM 582 C C . ALA A 1 69 ? 12.343 -6.947 -18.898 1.00 77.12 69 ALA A C 1
ATOM 584 O O . ALA A 1 69 ? 11.792 -7.209 -17.824 1.00 77.12 69 ALA A O 1
ATOM 585 N N . GLY A 1 70 ? 12.863 -5.745 -19.177 1.00 70.50 70 GLY A N 1
ATOM 586 C CA . GLY A 1 70 ? 12.830 -4.572 -18.298 1.00 70.50 70 GLY A CA 1
ATOM 587 C C . GLY A 1 70 ? 13.959 -4.522 -17.263 1.00 70.50 70 GLY A C 1
ATOM 588 O O . GLY A 1 70 ? 14.325 -5.528 -16.659 1.00 70.50 70 GLY A O 1
ATOM 589 N N . GLU A 1 71 ? 14.487 -3.324 -17.009 1.00 67.81 71 GLU A N 1
ATOM 590 C CA . GLU A 1 71 ? 15.528 -3.123 -15.999 1.00 67.81 71 GLU A CA 1
ATOM 591 C C . GLU A 1 71 ? 14.975 -3.165 -14.565 1.00 67.81 71 GLU A C 1
ATOM 593 O O . GLU A 1 71 ? 13.797 -2.900 -14.282 1.00 67.81 71 GLU A O 1
ATOM 598 N N . ALA A 1 72 ? 15.840 -3.501 -13.607 1.00 65.50 72 ALA A N 1
ATOM 599 C CA . ALA A 1 72 ? 15.512 -3.377 -12.195 1.00 65.50 72 ALA A CA 1
ATOM 600 C C . ALA A 1 72 ? 15.282 -1.895 -11.846 1.00 65.50 72 ALA A C 1
ATOM 602 O O . ALA A 1 72 ? 16.229 -1.117 -11.766 1.00 65.50 72 ALA A O 1
ATOM 603 N N . LYS A 1 73 ? 14.022 -1.527 -11.568 1.00 56.94 73 LYS A N 1
ATOM 604 C CA . LYS A 1 73 ? 13.544 -0.163 -11.244 1.00 56.94 73 LYS A CA 1
ATOM 605 C C . LYS A 1 73 ? 14.192 0.520 -10.017 1.00 56.94 73 LYS A C 1
ATOM 607 O O . LYS A 1 73 ? 13.710 1.554 -9.579 1.00 56.94 73 LYS A O 1
ATOM 612 N N . GLY A 1 74 ? 15.258 -0.036 -9.442 1.00 55.78 74 GLY A N 1
ATOM 613 C CA . GLY A 1 74 ? 15.937 0.487 -8.254 1.00 55.78 74 GLY A CA 1
ATOM 614 C C . GLY A 1 74 ? 17.397 0.897 -8.455 1.00 55.78 74 GLY A C 1
ATOM 615 O O . GLY A 1 74 ? 18.012 1.318 -7.483 1.00 55.78 74 GLY A O 1
ATOM 616 N N . ARG A 1 75 ? 17.977 0.765 -9.659 1.00 55.25 75 ARG A N 1
ATOM 617 C CA . ARG A 1 75 ? 19.411 1.057 -9.860 1.00 55.25 75 ARG A CA 1
ATOM 618 C C . ARG A 1 75 ? 19.758 2.531 -10.107 1.00 55.25 75 ARG A C 1
ATOM 620 O O . ARG A 1 75 ? 20.934 2.850 -10.006 1.00 55.25 75 ARG A O 1
ATOM 627 N N . VAL A 1 76 ? 18.799 3.414 -10.421 1.00 56.72 76 VAL A N 1
ATOM 628 C CA . VAL A 1 76 ? 19.142 4.685 -11.107 1.00 56.72 76 VAL A CA 1
ATOM 629 C C . VAL A 1 76 ? 18.547 5.965 -10.487 1.00 56.72 76 VAL A C 1
ATOM 631 O O . VAL A 1 76 ? 18.945 7.050 -10.890 1.00 56.72 76 VAL A O 1
ATOM 634 N N . ASP A 1 77 ? 17.663 5.908 -9.481 1.00 78.50 77 ASP A N 1
ATOM 635 C CA . ASP A 1 77 ? 16.970 7.130 -9.023 1.00 78.50 77 ASP A CA 1
ATOM 636 C C . ASP A 1 77 ? 16.965 7.329 -7.492 1.00 78.50 77 ASP A C 1
ATOM 638 O O . ASP A 1 77 ? 16.068 6.886 -6.768 1.00 78.50 77 ASP A O 1
ATOM 642 N N . ILE A 1 78 ? 17.988 8.034 -6.995 1.00 85.56 78 ILE A N 1
ATOM 643 C CA . ILE A 1 78 ? 18.102 8.469 -5.589 1.00 85.56 78 ILE A CA 1
ATOM 644 C C . ILE A 1 78 ? 16.921 9.365 -5.191 1.00 85.56 78 ILE A C 1
ATOM 646 O O . ILE A 1 78 ? 16.433 9.275 -4.061 1.00 85.56 78 ILE A O 1
ATOM 650 N N . LEU A 1 79 ? 16.424 10.197 -6.109 1.00 87.06 79 LEU A N 1
ATOM 651 C CA . LEU A 1 79 ? 15.306 11.098 -5.849 1.00 87.06 79 LEU A CA 1
ATOM 652 C C . LEU A 1 79 ? 14.025 10.296 -5.581 1.00 87.06 79 LEU A C 1
ATOM 654 O O . LEU A 1 79 ? 13.316 10.585 -4.618 1.00 87.06 79 LEU A O 1
ATOM 658 N N . LEU A 1 80 ? 13.774 9.227 -6.343 1.00 85.50 80 LEU A N 1
ATOM 659 C CA . LEU A 1 80 ? 12.655 8.308 -6.099 1.00 85.50 80 LEU A CA 1
ATOM 660 C C . LEU A 1 80 ? 12.744 7.632 -4.722 1.00 85.50 80 LEU A C 1
ATOM 662 O O . LEU A 1 80 ? 11.721 7.484 -4.043 1.00 85.50 80 LEU A O 1
ATOM 666 N N . ILE A 1 81 ? 13.947 7.233 -4.294 1.00 87.38 81 ILE A N 1
ATOM 667 C CA . ILE A 1 81 ? 14.170 6.641 -2.964 1.00 87.38 81 ILE A CA 1
ATOM 668 C C . ILE A 1 81 ? 13.807 7.654 -1.874 1.00 87.38 81 ILE A C 1
ATOM 670 O O . ILE A 1 81 ? 13.017 7.333 -0.983 1.00 87.38 81 ILE A O 1
ATOM 674 N N . LEU A 1 82 ? 14.319 8.884 -1.969 1.00 89.62 82 LEU A N 1
ATOM 675 C CA . LEU A 1 82 ? 14.048 9.948 -0.998 1.00 89.62 82 LEU A CA 1
ATOM 676 C C . LEU A 1 82 ? 12.563 10.325 -0.960 1.00 89.62 82 LEU A C 1
ATOM 678 O O . LEU A 1 82 ? 11.977 10.393 0.120 1.00 89.62 82 LEU A O 1
ATOM 682 N N . ILE A 1 83 ? 11.926 10.484 -2.125 1.00 91.06 83 ILE A N 1
ATOM 683 C CA . ILE A 1 83 ? 10.482 10.738 -2.238 1.00 91.06 83 ILE A CA 1
ATOM 684 C C . ILE A 1 83 ? 9.687 9.597 -1.602 1.00 91.06 83 ILE A C 1
ATOM 686 O O . ILE A 1 83 ? 8.695 9.843 -0.917 1.00 91.06 83 ILE A O 1
ATOM 690 N N . THR A 1 84 ? 10.101 8.346 -1.803 1.00 90.81 84 THR A N 1
ATOM 691 C CA . THR A 1 84 ? 9.412 7.189 -1.224 1.00 90.81 84 THR A CA 1
ATOM 692 C C . THR A 1 84 ? 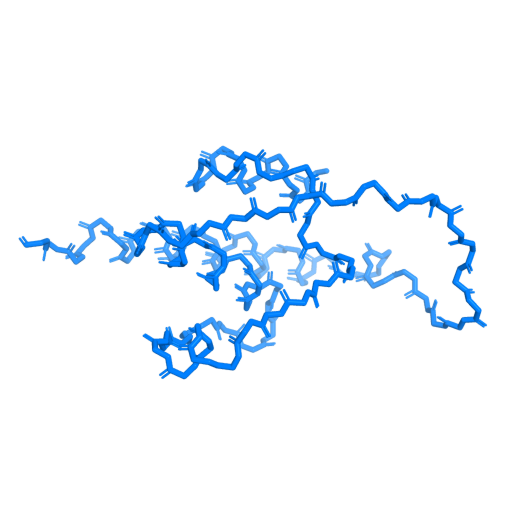9.538 7.174 0.298 1.00 90.81 84 THR A C 1
ATOM 694 O O . THR A 1 84 ? 8.522 7.033 0.973 1.00 90.81 84 THR A O 1
ATOM 697 N N . ILE A 1 85 ? 10.734 7.395 0.853 1.00 92.31 85 ILE A N 1
ATOM 698 C CA . ILE A 1 85 ? 10.943 7.465 2.311 1.00 92.31 85 ILE A CA 1
ATOM 699 C C . ILE A 1 85 ? 10.148 8.628 2.919 1.00 92.31 85 ILE A C 1
ATOM 701 O O . ILE A 1 85 ? 9.446 8.440 3.914 1.00 92.31 85 ILE A O 1
ATOM 705 N N . PHE A 1 86 ? 10.189 9.810 2.298 1.00 93.75 86 PHE A N 1
ATOM 706 C CA . PHE A 1 86 ? 9.404 10.962 2.737 1.00 93.75 86 PHE A CA 1
ATOM 707 C C . PHE A 1 86 ? 7.904 10.644 2.763 1.00 93.75 86 PHE A C 1
ATOM 709 O O . PHE A 1 86 ? 7.233 10.896 3.765 1.00 93.75 86 PHE A O 1
ATOM 716 N N . ASN A 1 87 ? 7.376 10.027 1.700 1.00 93.56 87 ASN A N 1
ATOM 717 C CA . ASN A 1 87 ? 5.966 9.646 1.640 1.00 93.56 87 ASN A CA 1
ATOM 718 C C . ASN A 1 87 ? 5.608 8.532 2.638 1.00 93.56 87 ASN A C 1
ATOM 720 O O . ASN A 1 87 ? 4.507 8.566 3.182 1.00 93.56 87 ASN A O 1
ATOM 724 N N . MET A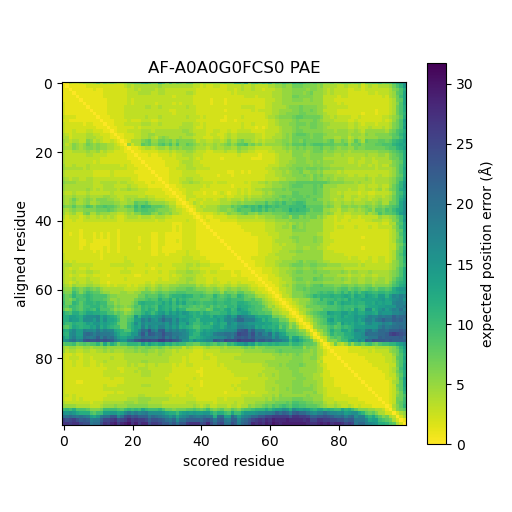 1 88 ? 6.518 7.599 2.949 1.00 94.12 88 MET A N 1
ATOM 725 C CA . MET A 1 88 ? 6.316 6.621 4.029 1.00 94.12 88 MET A CA 1
ATOM 726 C C . MET A 1 88 ? 6.109 7.311 5.378 1.00 94.12 88 MET A C 1
ATOM 728 O O . MET A 1 88 ? 5.152 7.001 6.088 1.00 94.12 88 MET A O 1
ATOM 732 N N . ILE A 1 89 ? 6.986 8.258 5.721 1.00 93.75 89 ILE A N 1
ATOM 733 C CA . ILE A 1 89 ? 6.916 8.990 6.992 1.00 93.75 89 ILE A CA 1
ATOM 734 C C . ILE A 1 89 ? 5.660 9.863 7.027 1.00 93.75 89 ILE A C 1
ATOM 736 O O . ILE A 1 89 ? 4.901 9.797 7.992 1.00 93.75 89 ILE A O 1
ATOM 740 N N . LYS A 1 90 ? 5.388 10.620 5.955 1.00 93.19 90 LYS A N 1
ATOM 741 C CA . LYS A 1 90 ? 4.177 11.442 5.830 1.00 93.19 90 LYS A CA 1
ATOM 742 C C . LYS A 1 90 ? 2.911 10.604 6.010 1.00 93.19 90 LYS A C 1
ATOM 744 O O . LYS A 1 90 ? 2.033 10.986 6.781 1.00 93.19 90 LYS A O 1
ATOM 749 N N . PHE A 1 91 ? 2.836 9.445 5.354 1.00 93.38 91 PHE A N 1
ATOM 750 C CA . PHE A 1 91 ? 1.717 8.522 5.512 1.00 93.38 91 PHE A CA 1
ATOM 751 C C . PHE A 1 91 ? 1.616 8.019 6.958 1.00 93.38 91 PHE A C 1
ATOM 753 O O . PHE A 1 91 ? 0.550 8.118 7.560 1.00 93.38 91 PHE A O 1
ATOM 760 N N . ARG A 1 92 ? 2.724 7.584 7.575 1.00 92.50 92 ARG A N 1
ATOM 761 C CA . ARG A 1 92 ? 2.730 7.145 8.981 1.00 92.50 92 ARG A CA 1
ATOM 762 C C . ARG A 1 92 ? 2.235 8.228 9.941 1.00 92.50 92 ARG A C 1
ATOM 764 O O . ARG A 1 92 ? 1.479 7.910 10.852 1.00 92.50 92 ARG A O 1
ATOM 771 N N . LEU A 1 93 ? 2.626 9.484 9.737 1.00 92.19 93 LEU A N 1
ATOM 772 C CA . LEU A 1 93 ? 2.164 10.610 10.552 1.00 92.19 93 LEU A CA 1
ATOM 773 C C . LEU A 1 93 ? 0.673 10.900 10.343 1.00 92.19 93 LEU A C 1
ATOM 775 O O . LEU A 1 93 ? -0.033 11.150 11.318 1.00 92.19 93 LEU A O 1
ATOM 779 N N . SER A 1 94 ? 0.173 10.798 9.106 1.00 89.62 94 SER A N 1
ATOM 780 C CA . SER A 1 94 ? -1.258 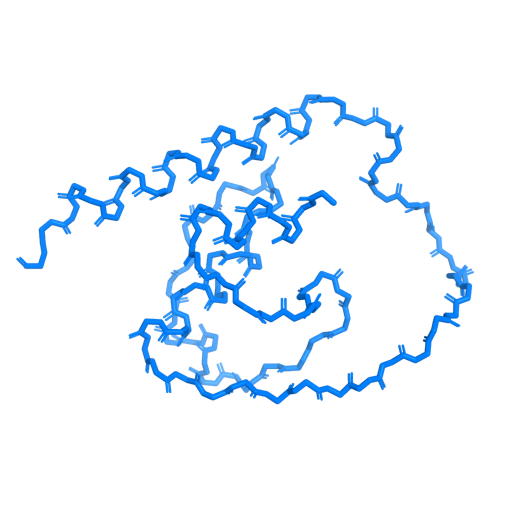10.979 8.813 1.00 89.62 94 SER A CA 1
ATOM 781 C C . SER A 1 94 ? -2.147 9.975 9.558 1.00 89.62 94 SER A C 1
ATOM 783 O O . SER A 1 94 ? -3.237 10.327 10.003 1.00 89.62 94 SER A O 1
ATOM 785 N N . LEU A 1 95 ? -1.642 8.757 9.781 1.00 87.12 95 LEU A N 1
ATOM 786 C CA . LEU A 1 95 ? -2.331 7.715 10.544 1.00 87.12 95 LEU A CA 1
ATOM 787 C C . LEU A 1 95 ? -2.397 8.020 12.047 1.00 87.12 95 LEU A C 1
ATOM 789 O O . LEU A 1 95 ? -3.319 7.565 12.710 1.00 87.12 95 LEU A O 1
ATOM 793 N N . THR A 1 96 ? -1.429 8.766 12.587 1.00 78.25 96 THR A N 1
ATOM 794 C CA . THR A 1 96 ? -1.414 9.183 14.001 1.00 78.25 96 THR A CA 1
ATOM 795 C C . THR A 1 96 ? -2.274 10.432 14.231 1.00 78.25 96 THR A C 1
ATOM 797 O O . THR A 1 96 ? -2.833 10.604 15.310 1.00 78.25 96 THR A O 1
ATOM 800 N N . GLY A 1 97 ? -2.376 11.309 13.224 1.00 64.69 97 GLY A N 1
ATOM 801 C CA . GLY A 1 97 ? -3.212 12.516 13.260 1.00 64.69 97 GLY A CA 1
ATOM 802 C C . GLY A 1 97 ? -4.701 12.252 13.015 1.00 64.69 97 GLY A C 1
ATOM 803 O O . GLY A 1 97 ? -5.540 12.990 13.527 1.00 64.69 97 GLY A O 1
ATOM 804 N N . SER A 1 98 ? -5.042 11.183 12.287 1.00 56.50 98 SER A N 1
ATOM 805 C CA . SER A 1 98 ? -6.395 10.614 12.279 1.00 56.50 98 SER A CA 1
ATOM 806 C C . SER A 1 98 ? -6.643 9.910 13.608 1.00 56.50 98 SER A C 1
ATOM 808 O O . SER A 1 98 ? -6.400 8.712 13.749 1.00 56.50 98 SER A O 1
ATOM 810 N N . LYS A 1 99 ? -7.096 10.669 14.608 1.00 39.34 99 LYS A N 1
ATOM 811 C CA . LYS A 1 99 ? -7.743 10.077 15.778 1.00 39.34 99 LYS A CA 1
ATOM 812 C C . LYS A 1 99 ? -8.899 9.204 15.282 1.00 39.34 99 LYS A C 1
ATOM 814 O O . LYS A 1 99 ? -9.736 9.677 14.515 1.00 39.34 99 LYS A O 1
ATOM 819 N N . VAL A 1 100 ? -8.873 7.937 15.693 1.00 43.78 100 VAL A N 1
ATOM 820 C CA . VAL A 1 100 ? -10.075 7.101 15.822 1.00 43.78 100 VAL A CA 1
ATOM 821 C C . VAL A 1 100 ? -11.091 7.844 16.681 1.00 43.78 100 VAL A C 1
ATOM 823 O O . VAL A 1 100 ? -10.643 8.484 17.663 1.00 43.78 100 VAL A O 1
#

Mean predicted aligned error: 5.64 Å

Foldseek 3Di:
DVVVCLCVLQVDPDPDQPDDDDDDPVLVVVDDAPQDPLEPCRRSRSSSVCVVVVHDDDDDDDDDDDDPDDDDPPDDDPPRVVVHSVRSVVVSVVVVVPDD